Protein AF-A0A2M8EEY4-F1 (afdb_monomer_lite)

pLDDT: mean 78.45, std 16.38, range [33.94, 95.38]

Structure (mmCIF, N/CA/C/O backbone):
data_AF-A0A2M8EEY4-F1
#
_entry.id   AF-A0A2M8EEY4-F1
#
loop_
_atom_site.group_PDB
_atom_site.id
_atom_site.type_symbol
_atom_site.label_atom_id
_atom_site.label_alt_id
_atom_site.label_comp_id
_atom_site.label_asym_id
_atom_site.label_entity_id
_atom_site.label_seq_id
_atom_site.pdbx_PDB_ins_code
_atom_site.Cartn_x
_atom_site.Cartn_y
_atom_site.Cartn_z
_atom_site.occupancy
_atom_site.B_iso_or_equiv
_atom_site.auth_seq_id
_atom_site.auth_comp_id
_atom_site.auth_asym_id
_atom_site.auth_atom_id
_atom_site.pdbx_PDB_model_num
ATOM 1 N N . MET A 1 1 ? 9.745 10.817 40.638 1.00 39.22 1 MET A N 1
ATOM 2 C CA . MET A 1 1 ? 10.575 10.437 39.474 1.00 39.22 1 MET A CA 1
ATOM 3 C C . MET A 1 1 ? 9.643 10.148 38.304 1.00 39.22 1 MET A C 1
ATOM 5 O O . MET A 1 1 ? 9.141 9.040 38.192 1.00 39.22 1 MET A O 1
ATOM 9 N N . THR A 1 2 ? 9.323 11.154 37.495 1.00 41.78 2 THR A N 1
ATOM 10 C CA . THR A 1 2 ? 8.440 11.038 36.323 1.00 41.78 2 THR A CA 1
ATOM 11 C C . THR A 1 2 ? 9.305 10.993 35.066 1.00 41.78 2 THR A C 1
ATOM 13 O O . THR A 1 2 ? 10.013 11.951 34.770 1.00 41.78 2 THR A O 1
ATOM 16 N N . ARG A 1 3 ? 9.303 9.859 34.353 1.00 40.56 3 ARG A N 1
ATOM 17 C CA . ARG A 1 3 ? 9.902 9.759 33.013 1.00 40.56 3 ARG A CA 1
ATOM 18 C C . ARG A 1 3 ? 8.986 10.483 32.018 1.00 40.56 3 ARG A C 1
ATOM 20 O O . ARG A 1 3 ? 7.801 10.155 31.996 1.00 40.56 3 ARG A O 1
ATOM 27 N N . PRO A 1 4 ? 9.489 11.417 31.197 1.00 46.72 4 PRO A N 1
ATOM 28 C CA . PRO A 1 4 ? 8.750 11.881 30.037 1.00 46.72 4 PRO A CA 1
ATOM 29 C C . PRO A 1 4 ? 8.734 10.756 28.998 1.00 46.72 4 PRO A C 1
ATOM 31 O O . PRO A 1 4 ? 9.770 10.195 28.641 1.00 46.72 4 PRO A O 1
ATOM 34 N N . THR A 1 5 ? 7.537 10.380 28.565 1.00 45.31 5 THR A N 1
ATOM 35 C CA . THR A 1 5 ? 7.330 9.478 27.436 1.00 45.31 5 THR A CA 1
ATOM 36 C C . THR A 1 5 ? 7.673 10.255 26.171 1.00 45.31 5 THR A C 1
ATOM 38 O O . THR A 1 5 ? 6.847 11.018 25.669 1.00 45.31 5 THR A O 1
ATOM 41 N N . ASP A 1 6 ? 8.899 10.097 25.676 1.00 38.84 6 ASP A N 1
ATOM 42 C CA . ASP A 1 6 ? 9.262 10.526 24.328 1.00 38.84 6 ASP A CA 1
ATOM 43 C C . ASP A 1 6 ? 8.397 9.743 23.338 1.00 38.84 6 ASP A C 1
ATOM 45 O O . ASP A 1 6 ? 8.653 8.585 23.004 1.00 38.84 6 ASP A O 1
ATOM 49 N N . SER A 1 7 ? 7.311 10.381 22.904 1.00 39.94 7 SER A N 1
ATOM 50 C CA . SER A 1 7 ? 6.546 9.952 21.744 1.00 39.94 7 SER A CA 1
ATOM 51 C C . SER A 1 7 ? 7.481 10.039 20.546 1.00 39.94 7 SER A C 1
ATOM 53 O O . SER A 1 7 ? 7.694 11.122 19.998 1.00 39.94 7 SER A O 1
ATOM 55 N N . VAL A 1 8 ? 8.061 8.902 20.156 1.00 39.28 8 VAL A N 1
ATOM 56 C CA . VAL A 1 8 ? 8.790 8.754 18.896 1.00 39.28 8 VAL A CA 1
ATOM 57 C C . VAL A 1 8 ? 7.797 9.051 17.776 1.00 39.28 8 VAL A C 1
ATOM 59 O O . VAL A 1 8 ? 7.058 8.190 17.304 1.00 39.28 8 VAL A O 1
ATOM 62 N N . THR A 1 9 ? 7.735 10.321 17.392 1.00 41.62 9 THR A N 1
ATOM 63 C CA . THR A 1 9 ? 6.959 10.795 16.257 1.00 41.62 9 THR A CA 1
ATOM 64 C C . THR A 1 9 ? 7.730 10.366 15.024 1.00 41.62 9 THR A C 1
ATOM 66 O O . THR A 1 9 ? 8.620 11.072 14.557 1.00 41.62 9 THR A O 1
ATOM 69 N N . LEU A 1 10 ? 7.442 9.162 14.530 1.00 40.75 10 LEU A N 1
ATOM 70 C CA . LEU A 1 10 ? 7.899 8.768 13.207 1.00 40.75 10 LEU A CA 1
ATOM 71 C C . LEU A 1 10 ? 7.255 9.739 12.204 1.00 40.75 10 LEU A C 1
ATOM 73 O O . LEU A 1 10 ? 6.027 9.873 12.204 1.00 40.75 10 LEU A O 1
ATOM 77 N N . PRO A 1 11 ? 8.049 10.465 11.400 1.00 36.59 11 PRO A N 1
ATOM 78 C CA . PRO A 1 11 ? 7.505 11.385 10.417 1.00 36.59 11 PRO A CA 1
ATOM 79 C C . PRO A 1 11 ? 6.613 10.609 9.447 1.00 36.59 11 PRO A C 1
ATOM 81 O O . PRO A 1 11 ? 6.991 9.553 8.936 1.00 36.59 11 PRO A O 1
ATOM 84 N N . LEU A 1 12 ? 5.410 11.140 9.227 1.00 44.06 12 LEU A N 1
ATOM 85 C CA . LEU A 1 12 ? 4.476 10.643 8.222 1.00 44.06 12 LEU A CA 1
ATOM 86 C C . LEU A 1 12 ? 5.187 10.563 6.862 1.00 44.06 12 LEU A C 1
ATOM 88 O O . LEU A 1 12 ? 5.941 11.488 6.537 1.00 44.06 12 LEU A O 1
ATOM 92 N N . PRO A 1 13 ? 4.955 9.515 6.049 1.00 44.84 13 PRO A N 1
ATOM 93 C CA . PRO A 1 13 ? 5.395 9.536 4.667 1.00 44.84 13 PRO A CA 1
ATOM 94 C C . PRO A 1 13 ? 4.701 10.717 3.986 1.00 44.84 13 PRO A C 1
ATOM 96 O O . PRO A 1 13 ? 3.479 10.773 3.872 1.00 44.84 13 PRO A O 1
ATOM 99 N N . GLN A 1 14 ? 5.512 11.693 3.601 1.00 47.91 14 GLN A N 1
ATOM 100 C CA . GLN A 1 14 ? 5.115 12.845 2.809 1.00 47.91 14 GLN A CA 1
ATOM 101 C C . GLN A 1 14 ? 4.396 12.355 1.522 1.00 47.91 14 GLN A C 1
ATOM 103 O O . GLN A 1 14 ? 4.618 11.218 1.093 1.00 47.91 14 GLN A O 1
ATOM 108 N N . PRO A 1 15 ? 3.498 13.139 0.898 1.00 51.69 15 PRO A N 1
ATOM 109 C CA . PRO A 1 15 ? 2.724 12.705 -0.276 1.00 51.69 15 PRO A CA 1
ATOM 110 C C . PRO A 1 15 ? 3.587 12.209 -1.459 1.00 51.69 15 PRO A C 1
ATOM 112 O O . PRO A 1 15 ? 3.120 11.409 -2.268 1.00 51.69 15 PRO A O 1
ATOM 115 N N . ASP A 1 16 ? 4.867 12.591 -1.520 1.00 65.00 16 ASP A N 1
ATOM 116 C CA . ASP A 1 16 ? 5.889 12.074 -2.444 1.00 65.00 16 ASP A CA 1
ATOM 117 C C . ASP A 1 16 ? 6.358 10.635 -2.138 1.00 65.00 16 ASP A C 1
ATOM 119 O O . ASP A 1 16 ? 7.091 10.057 -2.935 1.00 65.00 16 ASP A O 1
ATOM 123 N N . GLN A 1 17 ? 5.942 10.030 -1.020 1.00 76.44 17 GLN A N 1
ATOM 124 C CA . GLN A 1 17 ? 6.334 8.684 -0.574 1.00 76.44 17 GLN A CA 1
ATOM 125 C C . GLN A 1 17 ? 5.190 7.659 -0.618 1.00 76.44 17 GLN A C 1
ATOM 127 O O . GLN A 1 17 ? 5.433 6.462 -0.432 1.00 76.44 17 GLN A O 1
ATOM 132 N N . ARG A 1 18 ? 3.947 8.079 -0.906 1.00 83.06 18 ARG A N 1
ATOM 133 C CA . ARG A 1 18 ? 2.784 7.171 -0.978 1.00 83.06 18 ARG A CA 1
ATOM 134 C C . ARG A 1 18 ? 2.997 6.040 -1.988 1.00 83.06 18 ARG A C 1
ATOM 136 O O . ARG A 1 18 ? 2.770 4.872 -1.674 1.00 83.06 18 ARG A O 1
ATOM 143 N N . TRP A 1 19 ? 3.513 6.365 -3.174 1.00 87.81 19 TRP A N 1
ATOM 144 C CA . TRP A 1 19 ? 3.835 5.368 -4.201 1.00 87.81 19 TRP A CA 1
ATOM 145 C C . TRP A 1 19 ? 4.850 4.329 -3.693 1.00 87.81 19 TRP A C 1
ATOM 147 O O . TRP A 1 19 ? 4.732 3.148 -4.006 1.00 87.81 19 TRP A O 1
ATOM 157 N N . LEU A 1 20 ? 5.829 4.728 -2.874 1.00 91.00 20 LEU A N 1
ATOM 158 C CA . LEU A 1 20 ? 6.855 3.814 -2.374 1.00 91.00 20 LEU A CA 1
ATOM 159 C C . LEU A 1 20 ? 6.270 2.818 -1.369 1.00 91.00 20 LEU A C 1
ATOM 161 O O . LEU A 1 20 ? 6.643 1.644 -1.380 1.00 91.00 20 LEU A O 1
ATOM 165 N N . HIS A 1 21 ? 5.341 3.266 -0.522 1.00 86.88 21 HIS A N 1
ATOM 166 C CA . HIS A 1 21 ? 4.625 2.381 0.393 1.00 86.88 21 HIS A CA 1
ATOM 167 C C . HIS A 1 21 ? 3.802 1.338 -0.375 1.00 86.88 21 HIS A C 1
ATOM 169 O O . HIS A 1 21 ? 3.935 0.140 -0.121 1.00 86.88 21 HIS A O 1
ATOM 175 N N . LEU A 1 22 ? 3.040 1.781 -1.380 1.00 89.19 22 LEU A N 1
ATOM 176 C CA . LEU A 1 22 ? 2.272 0.898 -2.262 1.00 89.19 22 LEU A CA 1
ATOM 177 C C . LEU A 1 22 ? 3.167 -0.114 -2.979 1.00 89.19 22 LEU A C 1
ATOM 179 O O . LEU A 1 22 ? 2.845 -1.298 -3.020 1.00 89.19 22 LEU A O 1
ATOM 183 N N . LEU A 1 23 ? 4.323 0.327 -3.478 1.00 92.94 23 LEU A N 1
ATOM 184 C CA . LEU A 1 23 ? 5.280 -0.552 -4.143 1.00 92.94 23 LEU A CA 1
ATOM 185 C C . LEU A 1 23 ? 5.828 -1.625 -3.193 1.00 92.94 23 LEU A C 1
ATOM 187 O O . LEU A 1 23 ? 5.895 -2.798 -3.557 1.00 92.94 23 LEU A O 1
ATOM 191 N N . LYS A 1 24 ? 6.205 -1.238 -1.969 1.00 92.81 24 LYS A N 1
ATOM 192 C CA . LYS A 1 24 ? 6.702 -2.165 -0.939 1.00 92.81 24 LYS A CA 1
ATOM 193 C C . LYS A 1 24 ? 5.644 -3.193 -0.548 1.00 92.81 24 LYS A C 1
ATOM 195 O O . LYS A 1 24 ? 5.966 -4.374 -0.427 1.00 92.81 24 LYS A O 1
ATOM 200 N N . GLN A 1 25 ? 4.400 -2.751 -0.381 1.00 88.56 25 GLN A N 1
ATOM 201 C CA . GLN A 1 25 ? 3.278 -3.627 -0.066 1.00 88.56 25 GLN A CA 1
ATOM 202 C C . GLN A 1 25 ? 2.991 -4.594 -1.224 1.00 88.56 25 GLN A C 1
ATOM 204 O O . GLN A 1 25 ? 2.952 -5.801 -1.012 1.00 88.56 25 GLN A O 1
ATOM 209 N N . ALA A 1 26 ? 2.914 -4.097 -2.462 1.00 91.12 26 ALA A N 1
ATOM 210 C CA . ALA A 1 26 ? 2.691 -4.926 -3.644 1.00 91.12 26 ALA A CA 1
ATOM 211 C C . ALA A 1 26 ? 3.778 -5.999 -3.825 1.00 91.12 26 ALA A C 1
ATOM 213 O O . ALA A 1 26 ? 3.475 -7.126 -4.206 1.00 91.12 26 ALA A O 1
ATOM 214 N N . VAL A 1 27 ? 5.044 -5.682 -3.522 1.00 94.25 27 VAL A N 1
ATOM 215 C CA . VAL A 1 27 ? 6.145 -6.661 -3.568 1.00 94.25 27 VAL A CA 1
ATOM 216 C C . VAL A 1 27 ? 6.021 -7.722 -2.477 1.00 94.25 27 VAL A C 1
ATOM 218 O O . VAL A 1 27 ? 6.411 -8.862 -2.710 1.00 94.25 27 VAL A O 1
ATOM 221 N N . ARG A 1 28 ? 5.494 -7.371 -1.301 1.00 92.69 28 ARG A N 1
ATOM 222 C CA . ARG A 1 28 ? 5.250 -8.326 -0.212 1.00 92.69 28 ARG A CA 1
ATOM 223 C C . ARG A 1 28 ? 4.095 -9.275 -0.535 1.00 92.69 28 ARG A C 1
ATOM 225 O O . ARG A 1 28 ? 4.190 -10.456 -0.223 1.00 92.69 28 ARG A O 1
ATOM 232 N N . ASP A 1 29 ? 3.039 -8.750 -1.148 1.00 87.88 29 ASP A N 1
ATOM 233 C CA . ASP A 1 29 ? 1.800 -9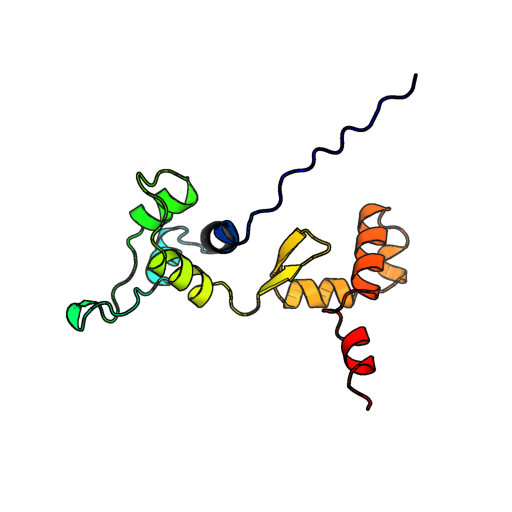.489 -1.408 1.00 87.88 29 ASP A CA 1
ATOM 234 C C . ASP A 1 29 ? 1.874 -10.345 -2.687 1.00 87.88 29 ASP A C 1
ATOM 236 O O . ASP A 1 29 ? 1.115 -11.302 -2.847 1.00 87.88 29 ASP A O 1
ATOM 240 N N . ASP A 1 30 ? 2.781 -10.027 -3.617 1.00 92.56 30 ASP A N 1
ATOM 241 C CA . ASP A 1 30 ? 2.960 -10.798 -4.846 1.00 92.56 30 ASP A CA 1
ATOM 242 C C . ASP A 1 30 ? 3.842 -12.044 -4.609 1.00 92.56 30 ASP A C 1
ATOM 244 O O . ASP A 1 30 ? 4.995 -11.907 -4.190 1.00 92.56 30 ASP A O 1
ATOM 248 N N . PRO A 1 31 ? 3.387 -13.267 -4.953 1.00 92.00 31 PRO A N 1
ATOM 249 C CA . PRO A 1 31 ? 4.166 -14.493 -4.742 1.00 92.00 31 PRO A CA 1
ATOM 250 C C . PRO A 1 31 ? 5.471 -14.535 -5.553 1.00 92.00 31 PRO A C 1
ATOM 252 O O . PRO A 1 31 ? 6.378 -15.302 -5.238 1.00 92.00 31 PRO A O 1
ATOM 255 N N . ARG A 1 32 ? 5.588 -13.722 -6.611 1.00 91.94 32 ARG A N 1
ATOM 256 C CA . ARG A 1 32 ? 6.806 -13.566 -7.421 1.00 91.94 32 ARG A CA 1
ATOM 257 C C . ARG A 1 32 ? 7.620 -12.330 -7.014 1.00 91.94 32 ARG A C 1
ATOM 259 O O . ARG A 1 32 ? 8.603 -11.997 -7.686 1.00 91.94 32 ARG A O 1
ATOM 266 N N . GLY A 1 33 ? 7.214 -11.628 -5.956 1.00 94.38 33 GLY A N 1
ATOM 267 C CA . GLY A 1 33 ? 7.850 -10.425 -5.429 1.00 94.38 33 GLY A CA 1
ATOM 268 C C . GLY A 1 33 ? 8.029 -9.332 -6.484 1.00 94.38 33 GLY A C 1
ATOM 269 O O . GLY A 1 33 ? 7.140 -9.058 -7.293 1.00 94.38 33 GLY A O 1
ATOM 270 N N . CYS A 1 34 ? 9.229 -8.740 -6.539 1.00 93.56 34 CYS A N 1
ATOM 271 C CA . CYS A 1 34 ? 9.574 -7.697 -7.515 1.00 93.56 34 CYS A CA 1
ATOM 272 C C . CYS A 1 34 ? 9.325 -8.115 -8.973 1.00 93.56 34 CYS A C 1
ATOM 274 O O . CYS A 1 34 ? 9.070 -7.254 -9.810 1.00 93.56 34 CYS A O 1
ATOM 276 N N . THR A 1 35 ? 9.418 -9.409 -9.300 1.00 93.06 35 THR A N 1
ATOM 277 C CA . THR A 1 35 ? 9.193 -9.898 -10.668 1.00 93.06 35 THR A CA 1
ATOM 278 C C . THR A 1 35 ? 7.723 -9.789 -11.058 1.00 93.06 35 THR A C 1
ATOM 280 O O . THR A 1 35 ? 7.422 -9.322 -12.152 1.00 93.06 35 THR A O 1
ATOM 283 N N . GLY A 1 36 ? 6.806 -10.188 -10.172 1.00 91.81 36 GLY A N 1
ATOM 284 C CA . GLY A 1 36 ? 5.369 -10.093 -10.436 1.00 91.81 36 GLY A CA 1
ATOM 285 C C . GLY A 1 36 ? 4.903 -8.643 -10.512 1.00 91.81 36 GLY A C 1
ATOM 286 O O . GLY A 1 36 ? 4.202 -8.264 -11.449 1.00 91.81 36 GLY A O 1
ATOM 287 N N . VAL A 1 37 ? 5.401 -7.803 -9.604 1.00 93.56 37 VAL A N 1
ATOM 288 C CA . VAL A 1 37 ? 5.118 -6.362 -9.601 1.00 93.56 37 VAL A CA 1
ATOM 289 C C . VAL A 1 37 ? 5.619 -5.679 -10.872 1.00 93.56 37 VAL A C 1
ATOM 291 O O . VAL A 1 37 ? 4.886 -4.904 -11.478 1.00 93.56 37 VAL A O 1
ATOM 294 N N . ALA A 1 38 ? 6.833 -5.995 -11.328 1.00 92.75 38 ALA A N 1
ATOM 295 C CA . ALA A 1 38 ? 7.392 -5.420 -12.550 1.00 92.75 38 ALA A CA 1
ATOM 296 C C . ALA A 1 38 ? 6.513 -5.680 -13.784 1.00 92.75 38 ALA A C 1
ATOM 298 O O . ALA A 1 38 ? 6.308 -4.775 -14.584 1.00 92.75 38 ALA A O 1
ATOM 299 N N . LEU A 1 39 ? 5.937 -6.882 -13.899 1.00 89.88 39 LEU A N 1
ATOM 300 C CA . LEU A 1 39 ? 5.036 -7.250 -14.997 1.00 89.88 39 LEU A CA 1
ATOM 301 C C . LEU A 1 39 ? 3.690 -6.513 -14.958 1.00 89.88 39 LEU A C 1
ATOM 303 O O . LEU A 1 39 ? 3.065 -6.342 -15.999 1.00 89.88 39 LEU A O 1
ATOM 307 N N . LYS A 1 40 ? 3.248 -6.078 -13.774 1.00 88.62 40 LYS A N 1
ATOM 308 C CA . LYS A 1 40 ? 2.001 -5.323 -13.579 1.00 88.62 40 LYS A CA 1
ATOM 309 C C . LYS A 1 40 ? 2.180 -3.820 -13.812 1.00 88.62 40 LYS A C 1
ATOM 311 O O . LYS A 1 40 ? 1.210 -3.123 -14.089 1.00 88.62 40 LYS A O 1
ATOM 316 N N . LEU A 1 41 ? 3.411 -3.316 -13.720 1.00 89.75 41 LEU A N 1
ATOM 317 C CA . LEU A 1 41 ? 3.733 -1.911 -13.955 1.00 89.75 41 LEU A CA 1
ATOM 318 C C . LEU A 1 41 ? 3.939 -1.652 -15.450 1.00 89.75 41 LEU A C 1
ATOM 320 O O . LEU A 1 41 ? 5.043 -1.805 -15.981 1.00 89.75 41 LEU A O 1
ATOM 324 N N . ILE A 1 42 ? 2.863 -1.246 -16.119 1.00 81.31 42 ILE A N 1
ATOM 325 C CA . ILE A 1 42 ? 2.875 -0.852 -17.530 1.00 81.31 42 ILE A CA 1
ATOM 326 C C . ILE A 1 42 ? 3.429 0.572 -17.640 1.00 81.31 42 ILE A C 1
ATOM 328 O O . ILE A 1 42 ? 3.018 1.476 -16.914 1.00 81.31 42 ILE A O 1
ATOM 332 N N . LYS A 1 43 ? 4.381 0.776 -18.550 1.00 75.75 43 LYS A N 1
ATOM 333 C CA . LYS A 1 43 ? 4.914 2.099 -18.860 1.00 75.75 43 LYS A CA 1
ATOM 334 C C . LYS A 1 43 ? 3.862 2.904 -19.621 1.00 75.75 43 LYS A C 1
ATOM 336 O O . LYS A 1 43 ? 3.289 2.381 -20.581 1.00 75.75 43 LYS A O 1
ATOM 341 N N . PRO A 1 44 ? 3.642 4.176 -19.257 1.00 66.25 44 PRO A N 1
ATOM 342 C CA . PRO A 1 44 ? 2.852 5.061 -20.091 1.00 66.25 44 PRO A CA 1
ATOM 343 C C . PRO A 1 44 ? 3.514 5.189 -21.476 1.00 66.25 44 PRO A C 1
ATOM 345 O O . PRO A 1 44 ? 4.746 5.132 -21.588 1.00 66.25 44 PRO A O 1
ATOM 348 N N . PRO A 1 45 ? 2.724 5.317 -22.552 1.00 63.41 45 PRO A N 1
ATOM 349 C CA . PRO A 1 45 ? 3.265 5.410 -23.898 1.00 63.41 45 PRO A CA 1
ATOM 350 C C . PRO A 1 45 ? 3.970 6.759 -24.087 1.00 63.41 45 PRO A C 1
ATOM 352 O O . PRO A 1 45 ? 3.344 7.768 -24.381 1.00 63.41 45 PRO A O 1
ATOM 355 N N . GLU A 1 46 ? 5.293 6.774 -23.935 1.00 62.72 46 GLU A N 1
ATOM 356 C CA . GLU A 1 46 ? 6.144 7.920 -24.310 1.00 62.72 46 GLU A CA 1
ATOM 357 C C . GLU A 1 46 ? 6.335 8.021 -25.838 1.00 62.72 46 GLU A C 1
ATOM 359 O O . GLU A 1 46 ? 6.723 9.056 -26.368 1.00 62.72 46 GLU A O 1
ATOM 364 N N . SER A 1 47 ? 6.075 6.924 -26.554 1.00 56.69 47 SER A N 1
ATOM 365 C CA . SER A 1 47 ? 6.107 6.810 -28.014 1.00 56.69 47 SER A CA 1
ATOM 366 C C . SER A 1 47 ? 5.286 5.589 -28.453 1.00 56.69 47 SER A C 1
ATOM 368 O O . SER A 1 47 ? 4.994 4.716 -27.629 1.00 56.69 47 SER A O 1
ATOM 370 N N . ILE A 1 48 ? 4.972 5.471 -29.750 1.00 61.88 48 ILE A N 1
ATOM 371 C CA . ILE A 1 48 ? 4.339 4.265 -30.332 1.00 61.88 48 ILE A CA 1
ATOM 372 C C . ILE A 1 48 ? 5.148 3.004 -29.976 1.00 61.88 48 ILE A C 1
ATOM 374 O O . ILE A 1 48 ? 4.592 1.964 -29.635 1.00 61.88 48 ILE A O 1
ATOM 378 N N . SER A 1 49 ? 6.474 3.126 -29.943 1.00 63.00 49 SER A N 1
ATOM 379 C CA . SER A 1 49 ? 7.421 2.062 -29.601 1.00 63.00 49 SER A CA 1
ATOM 380 C C . SER A 1 49 ? 7.430 1.681 -28.112 1.00 63.00 49 SER A C 1
ATOM 382 O O . SER A 1 49 ? 8.141 0.747 -27.728 1.00 63.00 49 SER A O 1
ATOM 384 N N . SER A 1 50 ? 6.717 2.415 -27.254 1.00 60.47 50 SER A N 1
ATOM 385 C CA . SER A 1 50 ? 6.662 2.212 -25.798 1.00 60.47 50 SER A CA 1
ATOM 386 C C . SER A 1 50 ? 5.354 1.573 -25.320 1.00 60.47 50 SER A C 1
ATOM 388 O O . SER A 1 50 ? 5.263 1.199 -24.150 1.00 60.47 50 SER A O 1
ATOM 390 N N . VAL A 1 51 ? 4.365 1.412 -26.205 1.00 63.25 51 VAL A N 1
ATOM 391 C CA . VAL A 1 51 ? 3.063 0.812 -25.880 1.00 63.25 51 VAL A CA 1
ATOM 392 C C . VAL A 1 51 ? 3.255 -0.626 -25.384 1.00 63.25 51 VAL A C 1
ATOM 394 O O . VAL A 1 51 ? 3.912 -1.438 -26.032 1.00 63.25 51 VAL A O 1
ATOM 397 N N . GLY A 1 52 ? 2.701 -0.937 -24.210 1.00 64.44 52 GLY A N 1
ATOM 398 C CA . GLY A 1 52 ? 2.735 -2.282 -23.623 1.00 64.44 52 GLY A CA 1
ATOM 399 C C . GLY A 1 52 ? 4.071 -2.698 -22.997 1.00 64.44 52 GLY A C 1
ATOM 400 O O . GLY A 1 52 ? 4.198 -3.834 -22.544 1.00 64.44 52 GLY A O 1
ATOM 401 N N . LYS A 1 53 ? 5.076 -1.812 -22.932 1.00 78.25 53 LYS A N 1
ATOM 402 C CA . LYS A 1 53 ? 6.329 -2.113 -22.223 1.00 78.25 53 LYS A CA 1
ATOM 403 C C . LYS A 1 53 ? 6.124 -2.036 -20.716 1.00 78.25 53 LYS A C 1
ATOM 405 O O . LYS A 1 53 ? 5.457 -1.136 -20.225 1.00 78.25 53 LYS A O 1
ATOM 410 N N . THR A 1 54 ? 6.765 -2.928 -19.974 1.00 85.00 54 THR A N 1
ATOM 411 C CA . THR A 1 54 ? 6.744 -2.935 -18.508 1.00 85.00 54 THR A CA 1
ATOM 412 C C . THR A 1 54 ? 8.047 -2.396 -17.921 1.00 85.00 54 THR A C 1
ATOM 414 O O . THR A 1 54 ? 9.059 -2.231 -18.618 1.00 85.00 54 THR A O 1
ATOM 417 N N . TYR A 1 55 ? 8.036 -2.063 -16.632 1.00 88.50 55 TYR A N 1
ATOM 418 C CA . TYR A 1 55 ? 9.269 -1.746 -15.911 1.00 88.50 55 TYR A CA 1
ATOM 419 C C . TYR A 1 55 ? 10.088 -3.011 -15.648 1.00 88.50 55 TYR A C 1
ATOM 421 O O . TYR A 1 55 ? 9.559 -4.108 -15.505 1.00 88.50 55 TYR A O 1
ATOM 429 N N . HIS A 1 56 ? 11.412 -2.867 -15.584 1.00 91.19 56 HIS A N 1
ATOM 430 C CA . HIS A 1 56 ? 12.291 -4.006 -15.345 1.00 91.19 56 HIS A CA 1
ATOM 431 C C . HIS A 1 56 ? 12.310 -4.381 -13.855 1.00 91.19 56 HIS A C 1
ATOM 433 O O . HIS A 1 56 ? 12.352 -3.501 -12.992 1.00 91.19 56 HIS A O 1
ATOM 439 N N . ARG A 1 57 ? 12.378 -5.684 -13.543 1.00 93.81 57 ARG A N 1
ATOM 440 C CA . ARG A 1 57 ? 12.468 -6.206 -12.162 1.00 93.81 57 ARG A CA 1
ATOM 441 C C . ARG A 1 57 ? 13.562 -5.514 -11.348 1.00 93.81 57 ARG A C 1
ATOM 443 O O . ARG A 1 57 ? 13.346 -5.171 -10.188 1.00 93.81 57 ARG A O 1
ATOM 450 N N . SER A 1 58 ? 14.741 -5.324 -11.944 1.00 93.25 58 SER A N 1
ATOM 451 C CA . SER A 1 58 ? 15.874 -4.693 -11.256 1.00 93.25 58 SER A CA 1
ATOM 452 C C . SER A 1 58 ? 15.576 -3.249 -10.852 1.00 93.25 58 SER A C 1
ATOM 454 O O . SER A 1 58 ? 15.983 -2.840 -9.771 1.00 93.25 58 SER A O 1
ATOM 456 N N . TYR A 1 59 ? 14.823 -2.506 -11.667 1.00 93.25 59 TYR A N 1
ATOM 457 C CA . TYR A 1 59 ? 14.425 -1.134 -11.359 1.00 93.25 59 TYR A CA 1
ATOM 458 C C . TYR A 1 59 ? 13.464 -1.090 -10.164 1.00 93.25 59 TYR A C 1
ATOM 460 O O . TYR A 1 59 ? 13.679 -0.326 -9.228 1.00 93.25 59 TYR A O 1
ATOM 468 N N . VAL A 1 60 ? 12.468 -1.984 -10.141 1.00 93.69 60 VAL A N 1
ATOM 469 C CA . VAL A 1 60 ? 11.550 -2.147 -8.998 1.00 93.69 60 VAL A CA 1
ATOM 470 C C . VAL A 1 60 ? 12.313 -2.507 -7.723 1.00 93.69 60 VAL A C 1
ATOM 472 O O . VAL A 1 60 ? 12.108 -1.891 -6.682 1.00 93.69 60 VAL A O 1
ATOM 475 N N . SER A 1 61 ? 13.241 -3.463 -7.811 1.00 95.38 61 SER A N 1
ATOM 476 C CA . SER A 1 61 ? 14.074 -3.871 -6.677 1.00 95.38 61 SER A CA 1
ATOM 477 C C . SER A 1 61 ? 14.908 -2.707 -6.139 1.00 95.38 61 SER A C 1
ATOM 479 O O . SER A 1 61 ? 14.958 -2.492 -4.931 1.00 95.38 61 SER A O 1
ATOM 481 N N . GLN A 1 62 ? 15.546 -1.934 -7.020 1.00 94.81 62 GLN A N 1
ATOM 482 C CA . GLN A 1 62 ? 16.329 -0.769 -6.612 1.00 94.81 62 GLN A CA 1
ATOM 483 C C . GLN A 1 62 ? 15.450 0.297 -5.954 1.00 94.81 62 GLN A C 1
ATOM 485 O O . GLN A 1 62 ? 15.843 0.841 -4.927 1.00 94.81 62 GLN A O 1
ATOM 490 N N . ALA A 1 63 ? 14.255 0.559 -6.492 1.00 93.06 63 ALA A N 1
ATOM 491 C CA . ALA A 1 63 ? 13.310 1.510 -5.911 1.00 93.06 63 ALA A CA 1
ATOM 492 C C . ALA A 1 63 ? 12.891 1.105 -4.487 1.00 93.06 63 ALA A C 1
ATOM 494 O O . ALA A 1 63 ? 12.966 1.914 -3.566 1.00 93.06 63 ALA A O 1
ATOM 495 N N . VAL A 1 64 ? 12.521 -0.164 -4.286 1.00 94.25 64 VAL A N 1
ATOM 496 C CA . VAL A 1 64 ? 12.082 -0.699 -2.984 1.00 94.25 64 VAL A CA 1
ATOM 497 C C . VAL A 1 64 ? 13.168 -0.598 -1.911 1.00 94.25 64 VAL A C 1
ATOM 499 O O . VAL A 1 64 ? 12.864 -0.269 -0.762 1.00 94.25 64 VAL A O 1
ATOM 502 N N . HIS A 1 65 ? 14.422 -0.859 -2.283 1.00 92.62 65 HIS A N 1
ATOM 503 C CA . HIS A 1 65 ? 15.566 -0.834 -1.368 1.00 92.62 65 HIS A CA 1
ATOM 504 C C . HIS A 1 65 ? 16.266 0.531 -1.279 1.00 92.62 65 HIS A C 1
ATOM 506 O O . HIS A 1 65 ? 17.272 0.639 -0.584 1.00 92.62 65 HIS A O 1
ATOM 512 N N . GLY A 1 66 ? 15.769 1.566 -1.966 1.00 91.38 66 GLY A N 1
ATOM 513 C CA . GLY A 1 66 ? 16.396 2.893 -1.965 1.00 91.38 66 GLY A CA 1
ATOM 514 C C . GLY A 1 66 ? 17.772 2.931 -2.644 1.00 91.38 66 GLY A C 1
ATOM 515 O O . GLY A 1 66 ? 18.606 3.755 -2.296 1.00 91.38 66 GLY A O 1
ATOM 516 N N . LEU A 1 67 ? 18.021 2.032 -3.602 1.00 92.44 67 LEU A N 1
ATOM 517 C CA . LEU A 1 67 ? 19.299 1.883 -4.315 1.00 92.44 67 LEU A CA 1
ATOM 518 C C . LEU A 1 67 ? 19.328 2.604 -5.672 1.00 92.44 67 LEU A C 1
ATOM 520 O O . LEU A 1 67 ? 20.274 2.439 -6.445 1.00 92.44 67 LEU A O 1
ATOM 524 N N . LEU A 1 68 ? 18.282 3.361 -6.010 1.00 88.56 68 LEU A N 1
ATOM 525 C CA . LEU A 1 68 ? 18.275 4.151 -7.236 1.00 88.56 68 LEU A CA 1
ATOM 526 C C . LEU A 1 68 ? 19.295 5.292 -7.119 1.00 88.56 68 LEU A C 1
ATOM 528 O O . LEU A 1 68 ? 19.278 6.058 -6.161 1.00 88.56 68 LEU A O 1
ATOM 532 N N . LYS A 1 69 ? 20.155 5.439 -8.134 1.00 85.94 69 LYS A N 1
ATOM 533 C CA . LYS A 1 69 ? 21.140 6.538 -8.211 1.00 85.94 69 LYS A CA 1
ATOM 534 C C . LYS A 1 69 ? 20.497 7.923 -8.346 1.00 85.94 69 LYS A C 1
ATOM 536 O O . LYS A 1 69 ? 21.163 8.929 -8.144 1.00 85.94 69 LYS A O 1
ATOM 541 N N . GLN A 1 70 ? 19.243 7.959 -8.776 1.00 86.50 70 GLN A N 1
ATOM 542 C CA . GLN A 1 70 ? 18.431 9.149 -8.996 1.00 86.50 70 GLN A CA 1
ATOM 543 C C . GLN A 1 70 ? 17.053 8.900 -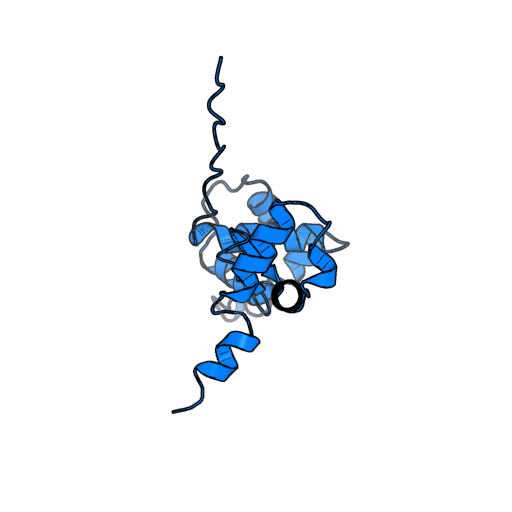8.377 1.00 86.50 70 GLN A C 1
ATOM 545 O O . GLN A 1 70 ? 16.647 7.736 -8.288 1.00 86.50 70 GLN A O 1
ATOM 550 N N . PRO A 1 71 ? 16.314 9.945 -7.972 1.00 82.62 71 PRO A N 1
ATOM 551 C CA . PRO A 1 71 ? 14.941 9.773 -7.520 1.00 82.62 71 PRO A CA 1
ATOM 552 C C . PRO A 1 71 ? 14.108 9.055 -8.589 1.00 82.62 71 PRO A C 1
ATOM 554 O O . PRO A 1 71 ? 14.339 9.199 -9.793 1.00 82.62 71 PRO A O 1
ATOM 557 N N . ALA A 1 72 ? 13.147 8.246 -8.143 1.00 87.12 72 ALA A N 1
ATOM 558 C CA . ALA A 1 72 ? 12.276 7.517 -9.051 1.00 87.12 72 ALA A CA 1
ATOM 559 C C . ALA A 1 72 ? 11.526 8.497 -9.965 1.00 87.12 72 ALA A C 1
ATOM 561 O O . ALA A 1 72 ? 10.956 9.477 -9.485 1.00 87.12 72 ALA A O 1
ATOM 562 N N . GLY A 1 73 ? 11.522 8.237 -11.274 1.00 86.19 73 GLY A N 1
ATOM 563 C CA . GLY A 1 73 ? 10.893 9.138 -12.242 1.00 86.19 73 GLY A CA 1
ATOM 564 C C . GLY A 1 73 ? 9.385 9.272 -12.013 1.00 86.19 73 GLY A C 1
ATOM 565 O O . GLY A 1 73 ? 8.728 8.301 -11.641 1.00 86.19 73 GLY A O 1
ATOM 566 N N . VAL A 1 74 ? 8.823 10.452 -12.285 1.00 85.12 74 VAL A N 1
ATOM 567 C CA . VAL A 1 74 ? 7.396 10.764 -12.060 1.00 85.12 74 VAL A CA 1
ATOM 568 C C . VAL A 1 74 ? 6.468 9.740 -12.724 1.00 85.12 74 VAL A C 1
ATOM 570 O O . VAL A 1 74 ? 5.525 9.269 -12.097 1.00 85.12 74 VAL A O 1
ATOM 573 N N . LEU A 1 75 ? 6.781 9.313 -13.951 1.00 85.38 75 LEU A N 1
ATOM 574 C CA . LEU A 1 75 ? 5.990 8.314 -14.681 1.00 85.38 75 LEU A CA 1
ATOM 575 C C . LEU A 1 75 ? 5.975 6.943 -13.993 1.00 85.38 75 LEU A C 1
ATOM 577 O O . LEU A 1 75 ? 4.965 6.249 -14.025 1.00 85.38 75 LEU A O 1
ATOM 581 N N . PHE A 1 76 ? 7.071 6.562 -13.331 1.00 89.00 76 PHE A N 1
ATOM 582 C CA . PHE A 1 76 ? 7.108 5.329 -12.547 1.00 89.00 76 PHE A CA 1
ATOM 583 C C . PHE A 1 76 ? 6.238 5.447 -11.297 1.00 89.00 76 PHE A C 1
ATOM 585 O O . PHE A 1 76 ? 5.459 4.544 -11.012 1.00 89.00 76 PHE A O 1
ATOM 592 N N . GLN A 1 77 ? 6.321 6.574 -10.584 1.00 89.25 77 GLN A N 1
ATOM 593 C CA . GLN A 1 77 ? 5.479 6.824 -9.411 1.00 89.25 77 GLN A CA 1
ATOM 594 C C . GLN A 1 77 ? 3.989 6.800 -9.787 1.00 89.25 77 GLN A C 1
ATOM 596 O O . GLN A 1 77 ? 3.193 6.143 -9.120 1.00 89.25 77 GLN A O 1
ATOM 601 N N . GLN A 1 78 ? 3.622 7.441 -10.900 1.00 84.56 78 GLN A N 1
ATOM 602 C CA . GLN A 1 78 ? 2.262 7.425 -11.442 1.00 84.56 78 GLN A CA 1
ATOM 603 C C . GLN A 1 78 ? 1.815 6.021 -11.857 1.00 84.56 78 GLN A C 1
ATOM 605 O O . GLN A 1 78 ? 0.697 5.634 -11.537 1.00 84.56 78 GLN A O 1
ATOM 610 N N . ALA A 1 79 ? 2.678 5.231 -12.506 1.00 87.00 79 ALA A N 1
ATOM 611 C CA . ALA A 1 79 ? 2.360 3.848 -12.865 1.00 87.00 79 ALA A CA 1
ATOM 612 C C . ALA A 1 79 ? 2.094 2.978 -11.625 1.00 87.00 79 ALA A C 1
ATOM 614 O O . ALA A 1 79 ? 1.195 2.142 -11.641 1.00 87.00 79 ALA A O 1
ATOM 615 N N . VAL A 1 80 ? 2.833 3.196 -10.533 1.00 90.25 80 VAL A N 1
ATOM 616 C CA . VAL A 1 80 ? 2.601 2.512 -9.252 1.00 90.25 80 VAL A CA 1
ATOM 617 C C . VAL A 1 80 ? 1.265 2.920 -8.638 1.00 90.25 80 VAL A C 1
ATOM 619 O O . VAL A 1 80 ? 0.506 2.052 -8.212 1.00 90.25 80 VAL A O 1
ATOM 622 N N . LEU A 1 81 ? 0.958 4.219 -8.618 1.00 86.81 81 LEU A N 1
ATOM 623 C CA . LEU A 1 81 ? -0.323 4.721 -8.118 1.00 86.81 81 LEU A CA 1
ATOM 624 C C . LEU A 1 81 ? -1.499 4.192 -8.947 1.00 86.81 81 LEU A C 1
ATOM 626 O O . LEU A 1 81 ? -2.487 3.757 -8.372 1.00 86.81 81 LEU A O 1
ATOM 630 N N . ALA A 1 82 ? -1.378 4.160 -10.272 1.00 84.00 82 ALA A N 1
ATOM 631 C CA . ALA A 1 82 ? -2.417 3.632 -11.151 1.00 84.00 82 ALA A CA 1
ATOM 632 C C . ALA A 1 82 ? -2.605 2.113 -10.994 1.00 84.00 82 ALA A C 1
ATOM 634 O O . ALA A 1 82 ? -3.728 1.627 -11.013 1.00 84.00 82 ALA A O 1
ATOM 635 N N . ALA A 1 83 ? -1.519 1.352 -10.826 1.00 87.44 83 ALA A N 1
ATOM 636 C CA . ALA A 1 83 ? -1.597 -0.105 -10.726 1.00 87.44 83 ALA A CA 1
ATOM 637 C C . ALA A 1 83 ? -2.042 -0.606 -9.342 1.00 87.44 83 ALA A C 1
ATOM 639 O O . ALA A 1 83 ? -2.616 -1.691 -9.243 1.00 87.44 83 ALA A O 1
ATOM 640 N N . PHE A 1 84 ? -1.736 0.137 -8.273 1.00 87.75 84 PHE A N 1
ATOM 641 C CA . PHE A 1 84 ? -1.886 -0.349 -6.894 1.00 87.75 84 PHE A CA 1
ATOM 642 C C . PHE A 1 84 ? -2.599 0.619 -5.943 1.00 87.75 84 PHE A C 1
ATOM 644 O O . PHE A 1 84 ? -2.834 0.260 -4.791 1.00 87.75 84 PHE A O 1
ATOM 651 N N . GLY A 1 85 ? -2.912 1.839 -6.381 1.00 82.56 85 GLY A N 1
ATOM 652 C CA . GLY A 1 85 ? -3.588 2.850 -5.565 1.00 82.56 85 GLY A CA 1
ATOM 653 C C . GLY A 1 85 ? -5.112 2.726 -5.553 1.00 82.56 85 GLY A C 1
ATOM 654 O O . GLY A 1 85 ? -5.748 3.238 -4.630 1.00 82.56 85 GLY A O 1
ATOM 655 N N . ASP A 1 86 ? -5.699 2.035 -6.533 1.00 78.56 86 ASP A N 1
ATOM 656 C CA . ASP A 1 86 ? -7.147 1.839 -6.608 1.00 78.56 86 ASP A CA 1
ATOM 657 C C . ASP A 1 86 ? -7.673 1.044 -5.409 1.00 78.56 86 ASP A C 1
ATOM 659 O O . ASP A 1 86 ? -7.110 0.032 -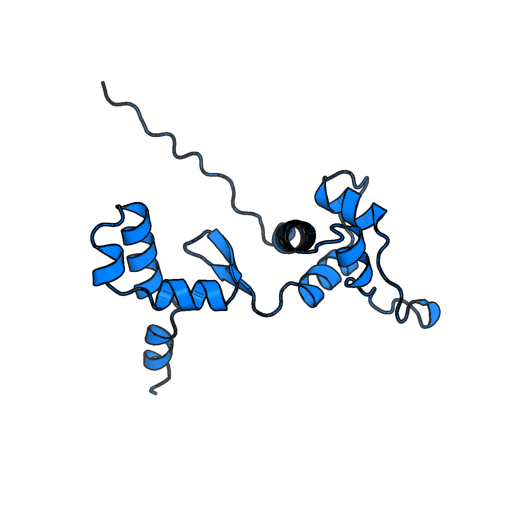4.986 1.00 78.56 86 ASP A O 1
ATOM 663 N N . GLY A 1 87 ? -8.782 1.521 -4.840 1.00 72.75 87 GLY A N 1
ATOM 664 C CA . GLY A 1 87 ? -9.388 0.911 -3.660 1.00 72.75 87 GLY A CA 1
ATOM 665 C C . GLY A 1 87 ? -8.564 1.082 -2.383 1.00 72.75 87 GLY A C 1
ATOM 666 O O . GLY A 1 87 ? -8.792 0.338 -1.429 1.00 72.75 87 GLY A O 1
ATOM 667 N N . ARG A 1 88 ? -7.629 2.038 -2.335 1.00 79.19 88 ARG A N 1
ATOM 668 C CA . ARG A 1 88 ? -6.873 2.401 -1.130 1.00 79.19 88 ARG A CA 1
ATOM 669 C C . ARG A 1 88 ? -7.098 3.861 -0.757 1.00 79.19 88 ARG A C 1
ATOM 671 O O . ARG A 1 88 ? -7.354 4.705 -1.615 1.00 79.19 88 ARG A O 1
ATOM 678 N N . ILE A 1 89 ? -7.050 4.143 0.537 1.00 77.88 89 ILE A N 1
ATOM 679 C CA . ILE A 1 89 ? -7.339 5.452 1.112 1.00 77.88 89 ILE A CA 1
ATOM 680 C C . ILE A 1 89 ? -6.283 5.819 2.148 1.00 77.88 89 ILE A C 1
ATOM 682 O O . ILE A 1 89 ? -5.893 4.993 2.976 1.00 77.88 89 ILE A O 1
ATOM 686 N N . ASP A 1 90 ? -5.856 7.079 2.124 1.00 79.56 90 ASP A N 1
ATOM 687 C CA . ASP A 1 90 ? -5.014 7.644 3.170 1.00 79.56 90 ASP A CA 1
ATOM 688 C C . ASP A 1 90 ? -5.855 7.825 4.438 1.00 79.56 90 ASP A C 1
ATOM 690 O O . ASP A 1 90 ? -6.746 8.673 4.509 1.00 79.56 90 ASP A O 1
ATOM 694 N N . CYS A 1 91 ? -5.607 6.994 5.451 1.00 83.12 91 CYS A N 1
ATOM 695 C CA . CYS A 1 91 ? -6.337 7.074 6.706 1.00 83.12 91 CYS A CA 1
ATOM 696 C C . CYS A 1 91 ? -5.715 8.150 7.610 1.00 83.12 91 CYS A C 1
ATOM 698 O O . CYS A 1 91 ? -4.575 7.974 8.051 1.00 83.12 91 CYS A O 1
ATOM 700 N N . PRO A 1 92 ? -6.444 9.220 7.986 1.00 82.88 92 PRO A N 1
ATOM 701 C CA . PRO A 1 92 ? -5.899 10.269 8.852 1.00 82.88 92 PRO A CA 1
ATOM 702 C C . PRO A 1 92 ? -5.615 9.781 10.283 1.00 82.88 92 PRO A C 1
ATOM 704 O O . PRO A 1 92 ? -4.776 10.353 10.976 1.00 82.88 92 PRO A O 1
ATOM 707 N N . HIS A 1 93 ? -6.295 8.719 10.727 1.00 85.38 93 HIS A N 1
ATOM 708 C CA . HIS A 1 93 ? -6.193 8.200 12.094 1.00 85.38 93 HIS A CA 1
ATOM 709 C C . HIS A 1 93 ? -5.105 7.133 12.236 1.00 85.38 93 HIS A C 1
ATOM 711 O O . HIS A 1 93 ? -4.307 7.195 13.167 1.00 85.38 93 HIS A O 1
ATOM 717 N N . LEU A 1 94 ? -5.026 6.201 11.280 1.00 83.00 94 LEU A N 1
ATOM 718 C CA . LEU A 1 94 ? -3.939 5.218 11.207 1.00 83.00 94 LEU A CA 1
ATOM 719 C C . LEU A 1 94 ? -2.668 5.785 10.580 1.00 83.00 94 LEU A C 1
ATOM 721 O O . LEU A 1 94 ? -1.627 5.135 10.631 1.00 83.00 94 LEU A O 1
ATOM 725 N N . LYS A 1 95 ? -2.746 6.994 10.006 1.00 80.62 95 LYS A N 1
ATOM 726 C CA . LYS A 1 95 ? -1.601 7.716 9.448 1.00 80.62 95 LYS A CA 1
ATOM 727 C C . LYS A 1 95 ? -0.868 6.909 8.369 1.00 80.62 95 LYS A C 1
ATOM 729 O O . LYS A 1 95 ? 0.348 6.998 8.222 1.00 80.62 95 LYS A O 1
ATOM 734 N N . THR A 1 96 ? -1.622 6.095 7.635 1.00 79.69 96 THR A N 1
ATOM 735 C CA . THR A 1 96 ? -1.107 5.174 6.623 1.00 79.69 96 THR A CA 1
ATOM 736 C C . THR A 1 96 ? -2.147 4.925 5.535 1.00 79.69 96 THR A C 1
ATOM 738 O O . THR A 1 96 ? -3.347 5.134 5.743 1.00 79.69 96 THR A O 1
ATOM 741 N N . ASP A 1 97 ? -1.673 4.474 4.379 1.00 78.12 97 ASP A N 1
ATOM 742 C CA . ASP A 1 97 ? -2.504 4.087 3.245 1.00 78.12 97 ASP A CA 1
ATOM 743 C C . ASP A 1 97 ? -3.039 2.662 3.473 1.00 78.12 97 ASP A C 1
ATOM 745 O O . ASP A 1 97 ? -2.292 1.673 3.476 1.00 78.12 97 ASP A O 1
ATOM 749 N N . ILE A 1 98 ? -4.349 2.566 3.692 1.00 80.25 98 ILE A N 1
ATOM 750 C CA . ILE A 1 98 ? -5.059 1.314 3.973 1.00 80.25 98 ILE A CA 1
ATOM 751 C C . ILE A 1 98 ? -5.985 0.954 2.819 1.00 80.25 98 ILE A C 1
ATOM 753 O O . ILE A 1 98 ? -6.436 1.814 2.062 1.00 80.25 98 ILE A O 1
ATOM 757 N N . ALA A 1 99 ? -6.330 -0.326 2.699 1.00 80.19 99 ALA A N 1
ATOM 758 C CA . ALA A 1 99 ? -7.368 -0.728 1.759 1.00 80.19 99 ALA A CA 1
ATOM 759 C C . ALA A 1 99 ? -8.726 -0.130 2.168 1.00 80.19 99 ALA A C 1
ATOM 761 O O . ALA A 1 99 ? -9.057 -0.047 3.351 1.00 80.19 99 ALA A O 1
ATOM 762 N N . LEU A 1 100 ? -9.573 0.213 1.201 1.00 78.94 100 LEU A N 1
ATOM 763 C CA . LEU A 1 100 ? -10.930 0.699 1.447 1.00 78.94 100 LEU A CA 1
ATOM 764 C C . LEU A 1 100 ? -11.739 -0.318 2.264 1.00 78.94 100 LEU A C 1
ATOM 766 O O . LEU A 1 100 ? -12.438 0.056 3.200 1.00 78.94 100 LEU A O 1
ATOM 770 N N . GLY A 1 101 ? -11.574 -1.614 1.982 1.00 78.19 101 GLY A N 1
ATOM 771 C CA . GLY A 1 101 ? -12.185 -2.681 2.779 1.00 78.19 101 GLY A CA 1
ATOM 772 C C . GLY A 1 101 ? -11.639 -2.771 4.211 1.00 78.19 101 GLY A C 1
ATOM 773 O O . GLY A 1 101 ? -12.333 -3.227 5.112 1.00 78.19 101 GLY A O 1
ATOM 774 N N . GLU A 1 102 ? -10.407 -2.329 4.466 1.00 82.62 102 GLU A N 1
ATOM 775 C CA . GLU A 1 102 ? -9.869 -2.194 5.825 1.00 82.62 102 GLU A CA 1
ATOM 776 C C . GLU A 1 102 ? -10.470 -0.984 6.541 1.00 82.62 102 GLU A C 1
ATOM 778 O O . GLU A 1 102 ? -10.930 -1.120 7.672 1.00 82.62 102 GLU A O 1
ATOM 783 N N . CYS A 1 103 ? -10.585 0.154 5.853 1.00 85.88 103 CYS A N 1
ATOM 784 C CA . CYS A 1 103 ? -11.293 1.331 6.356 1.00 85.88 103 CYS A CA 1
ATOM 785 C C . CYS A 1 103 ? -12.741 0.994 6.758 1.00 85.88 103 CYS A C 1
ATOM 787 O O . CYS A 1 103 ? -13.152 1.283 7.881 1.00 85.88 103 CYS A O 1
ATOM 789 N N . GLN A 1 104 ? -13.477 0.295 5.886 1.00 83.69 104 GLN A N 1
ATOM 790 C CA . GLN A 1 104 ? -14.844 -0.167 6.149 1.00 83.69 104 GLN A CA 1
ATOM 791 C C . GLN A 1 104 ? -14.918 -1.140 7.330 1.00 83.69 104 GLN A C 1
ATOM 793 O O . GLN A 1 104 ? -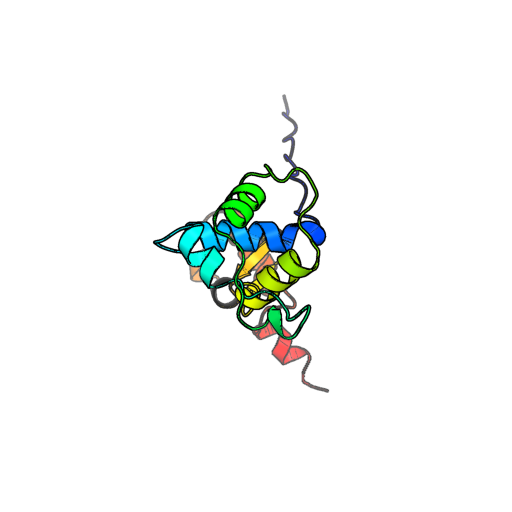15.825 -1.046 8.156 1.00 83.69 104 GLN A O 1
ATOM 798 N N . ARG A 1 105 ? -13.954 -2.064 7.446 1.00 85.25 105 ARG A N 1
ATOM 799 C CA . ARG A 1 105 ? -13.880 -2.969 8.600 1.00 85.25 105 ARG A CA 1
ATOM 800 C C . ARG A 1 105 ? -13.693 -2.191 9.893 1.00 85.25 105 ARG A C 1
ATOM 802 O O . ARG A 1 105 ? -14.400 -2.491 10.844 1.00 85.25 105 ARG A O 1
ATOM 809 N N . HIS A 1 106 ? -12.800 -1.200 9.926 1.00 87.06 106 HIS A N 1
ATOM 810 C CA . HIS A 1 106 ? -12.595 -0.357 11.105 1.00 87.06 106 HIS A CA 1
ATOM 811 C C . HIS A 1 106 ? -13.838 0.463 11.467 1.00 87.06 106 HIS A C 1
ATOM 813 O O . HIS A 1 106 ? -14.192 0.522 12.644 1.00 87.06 106 HIS A O 1
ATOM 819 N N . SER A 1 107 ? -14.536 1.043 10.484 1.00 85.69 107 SER A N 1
ATOM 820 C CA . SER A 1 107 ? -15.752 1.824 10.745 1.00 85.69 107 SER A CA 1
ATOM 821 C C . SER A 1 107 ? -16.937 0.966 11.203 1.00 85.69 107 SER A C 1
ATOM 823 O O . SER A 1 107 ? -17.796 1.458 11.926 1.00 85.69 107 SER A O 1
ATOM 825 N N . ALA A 1 108 ? -16.985 -0.310 10.808 1.00 87.06 108 ALA A N 1
ATOM 826 C CA . ALA A 1 108 ? -18.044 -1.249 11.185 1.00 87.06 108 ALA A CA 1
ATOM 827 C C . ALA A 1 108 ? -17.861 -1.884 12.578 1.00 87.06 108 ALA A C 1
ATOM 829 O O . ALA A 1 108 ? -18.736 -2.623 13.032 1.00 87.06 108 ALA A O 1
ATOM 830 N N . ILE A 1 109 ? -16.736 -1.635 13.259 1.00 87.50 109 ILE A N 1
ATOM 831 C CA . ILE A 1 109 ? -16.494 -2.182 14.596 1.00 87.50 109 ILE A CA 1
ATOM 832 C C . ILE A 1 109 ? -17.516 -1.605 15.586 1.00 87.50 109 ILE A C 1
ATOM 834 O O . ILE A 1 109 ? -17.689 -0.392 15.701 1.00 87.50 109 ILE A O 1
ATOM 838 N N . THR A 1 110 ? -18.166 -2.483 16.346 1.00 87.94 110 THR A N 1
ATOM 839 C CA . THR A 1 110 ? -19.152 -2.110 17.372 1.00 87.94 110 THR A CA 1
ATOM 840 C C . THR A 1 110 ? -18.503 -1.923 18.743 1.00 87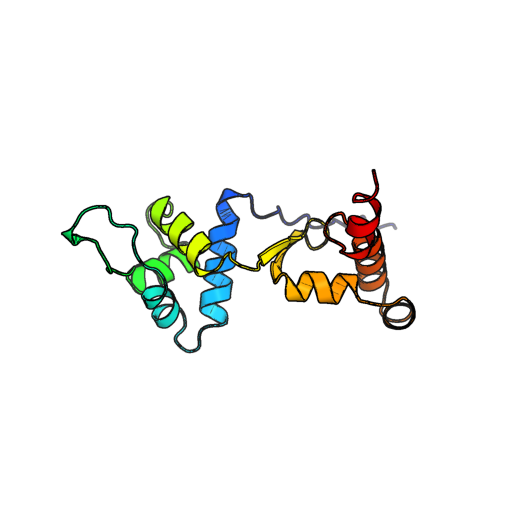.94 110 THR A C 1
ATOM 842 O O . THR A 1 110 ? -17.460 -2.511 19.034 1.00 87.94 110 THR A O 1
ATOM 845 N N . TRP A 1 111 ? -19.156 -1.166 19.633 1.00 84.75 111 TRP A N 1
ATOM 846 C CA . TRP A 1 111 ? -18.695 -0.979 21.017 1.00 84.75 111 TRP A CA 1
ATOM 847 C C . TRP A 1 111 ? -18.425 -2.308 21.742 1.00 84.75 111 TRP A C 1
ATOM 849 O O . TRP A 1 111 ? -17.378 -2.475 22.368 1.00 84.75 111 TRP A O 1
ATOM 859 N N . GLY A 1 112 ? -19.322 -3.291 21.592 1.00 86.69 112 GLY A N 1
ATOM 860 C CA . GLY A 1 112 ? -19.179 -4.611 22.216 1.00 86.69 112 GLY A CA 1
ATOM 861 C C . GLY A 1 112 ? -17.920 -5.370 21.783 1.00 86.69 112 GLY A C 1
ATOM 862 O O . GLY A 1 112 ? -17.409 -6.188 22.541 1.00 86.69 112 GLY A O 1
ATOM 863 N N . GLN A 1 113 ? -17.376 -5.067 20.602 1.00 85.75 113 GLN A N 1
ATOM 864 C CA . GLN A 1 113 ? -16.141 -5.671 20.100 1.00 85.75 113 GLN A CA 1
ATOM 865 C C . GLN A 1 113 ? -14.872 -4.966 20.599 1.00 85.75 113 GLN A C 1
ATOM 867 O O . GLN A 1 113 ? -13.801 -5.565 20.524 1.00 85.75 113 GLN A O 1
ATOM 872 N N . VAL A 1 114 ? -14.958 -3.722 21.093 1.00 90.06 114 VAL A N 1
ATOM 873 C CA . VAL A 1 114 ? -13.778 -2.933 21.511 1.00 90.06 114 VAL A CA 1
ATOM 874 C C . VAL A 1 114 ? -13.665 -2.705 23.006 1.00 90.06 114 VAL A C 1
ATOM 876 O O . VAL A 1 114 ? -12.551 -2.470 23.475 1.00 90.06 114 VAL A O 1
ATOM 879 N N . ALA A 1 115 ? -14.765 -2.831 23.752 1.00 84.06 115 ALA A N 1
ATOM 880 C CA . ALA A 1 115 ? -14.852 -2.463 25.166 1.00 84.06 115 ALA A CA 1
ATOM 881 C C . ALA A 1 115 ? -13.740 -3.060 26.055 1.00 84.06 115 ALA A C 1
ATOM 883 O O . ALA A 1 115 ? -13.324 -2.413 27.009 1.00 84.06 115 ALA A O 1
ATOM 884 N N . ASN A 1 116 ? -13.206 -4.242 25.711 1.00 84.75 116 ASN A N 1
ATOM 885 C CA . ASN A 1 116 ? -12.175 -4.945 26.491 1.00 84.75 116 ASN A CA 1
ATOM 886 C C . ASN A 1 116 ? -10.867 -5.204 25.720 1.00 84.75 116 ASN A C 1
ATOM 888 O O . ASN A 1 116 ? -10.101 -6.094 26.075 1.00 84.75 116 ASN A O 1
ATOM 892 N N . THR A 1 117 ? -10.610 -4.470 24.635 1.00 82.06 117 THR A N 1
ATOM 893 C CA . THR A 1 117 ? -9.473 -4.753 23.732 1.00 82.06 117 THR A CA 1
ATOM 894 C C . THR A 1 117 ? -8.243 -3.865 23.939 1.00 82.06 117 THR A C 1
ATOM 896 O O . THR A 1 117 ? -7.255 -4.021 23.225 1.00 82.06 117 THR A O 1
ATOM 899 N N . GLY A 1 118 ? -8.284 -2.970 24.931 1.00 86.00 118 GLY A N 1
ATOM 900 C CA . GLY A 1 118 ? -7.205 -2.033 25.256 1.00 86.00 118 GLY A CA 1
ATOM 901 C C . GLY A 1 118 ? -7.434 -0.621 24.708 1.00 86.00 118 GLY A C 1
ATOM 902 O O . GLY A 1 118 ? -8.235 -0.408 23.796 1.00 86.00 118 GLY A O 1
ATOM 903 N N . TYR A 1 119 ? -6.725 0.352 25.289 1.00 85.94 119 TYR A N 1
ATOM 904 C CA . TYR A 1 119 ? -6.915 1.780 25.012 1.00 85.94 119 TYR A CA 1
ATOM 905 C C . TYR A 1 119 ? -6.653 2.155 23.550 1.00 85.94 119 TYR A C 1
ATOM 907 O O . TYR A 1 119 ? -7.475 2.838 22.955 1.00 85.94 119 TYR A O 1
ATOM 915 N N . GLU A 1 120 ? -5.589 1.633 22.931 1.00 82.75 120 GLU A N 1
ATOM 916 C CA . GLU A 1 120 ? -5.238 1.967 21.540 1.00 82.75 120 GLU A CA 1
ATOM 917 C C . GLU A 1 120 ? -6.360 1.628 20.552 1.00 82.75 120 GLU A C 1
ATOM 919 O O . GLU A 1 120 ? -6.700 2.412 19.664 1.00 82.75 120 GLU A O 1
ATOM 924 N N . ARG A 1 121 ? -6.982 0.458 20.724 1.00 84.69 121 ARG A N 1
ATOM 925 C CA . ARG A 1 121 ? -8.071 0.011 19.853 1.00 84.69 121 ARG A CA 1
ATOM 926 C C . ARG A 1 121 ? -9.360 0.785 20.108 1.00 84.69 121 ARG A C 1
ATOM 928 O O . ARG A 1 121 ? -10.134 1.004 19.177 1.00 84.69 121 ARG A O 1
ATOM 935 N N . LEU A 1 122 ? -9.574 1.212 21.349 1.00 88.12 122 LEU A N 1
ATOM 936 C CA . LEU A 1 122 ? -10.716 2.023 21.749 1.00 88.12 122 LEU A CA 1
ATOM 937 C C . LEU A 1 122 ? -10.597 3.463 21.221 1.00 88.12 122 LEU A C 1
ATOM 939 O O . LEU A 1 122 ? -11.585 4.017 20.742 1.00 88.12 122 LEU A O 1
ATOM 943 N N . ASP A 1 123 ? -9.391 4.029 21.221 1.00 89.19 123 ASP A N 1
ATOM 944 C CA . ASP A 1 123 ? -9.100 5.349 20.654 1.00 89.19 123 ASP A CA 1
ATOM 945 C C . ASP A 1 123 ? -9.227 5.348 19.131 1.00 89.19 123 ASP A C 1
ATOM 947 O O . ASP A 1 123 ? -9.874 6.231 18.566 1.00 89.19 123 ASP A O 1
ATOM 951 N N . LEU A 1 124 ? -8.701 4.317 18.460 1.00 86.56 124 LEU A N 1
ATOM 952 C CA . LEU A 1 124 ? -8.909 4.138 17.024 1.00 86.56 124 LEU A CA 1
ATOM 953 C C . LEU A 1 124 ? -10.399 4.003 16.687 1.00 86.56 124 LEU A C 1
ATOM 955 O O . LEU A 1 124 ? -10.868 4.618 15.733 1.00 86.56 124 LEU A O 1
ATOM 959 N N . TRP A 1 125 ? -11.153 3.226 17.469 1.00 90.56 125 TRP A N 1
ATOM 960 C CA . TRP A 1 125 ? -12.592 3.077 17.269 1.00 90.56 125 TRP A CA 1
ATOM 961 C C . TRP A 1 125 ? -13.322 4.417 17.387 1.00 90.56 125 TRP A C 1
ATOM 963 O O . TRP A 1 125 ? -14.084 4.755 16.483 1.00 90.56 125 TRP A O 1
ATOM 973 N N . ARG A 1 126 ? -13.047 5.201 18.441 1.00 89.62 126 ARG A N 1
ATOM 974 C CA . ARG A 1 126 ? -13.611 6.552 18.616 1.00 89.62 126 ARG A CA 1
ATOM 975 C C . ARG A 1 126 ? -13.287 7.441 17.420 1.00 89.62 126 ARG A C 1
ATOM 977 O O . ARG A 1 126 ? -14.188 8.025 16.832 1.00 89.62 126 ARG A O 1
ATOM 984 N N . ALA A 1 127 ? -12.023 7.465 17.003 1.00 90.00 127 ALA A N 1
ATOM 985 C CA . ALA A 1 127 ? -11.589 8.236 15.846 1.00 90.00 127 ALA A CA 1
ATOM 986 C C . ALA A 1 127 ? -12.322 7.817 14.556 1.00 90.00 127 ALA A C 1
ATOM 988 O O . ALA A 1 127 ? -12.729 8.666 13.766 1.00 90.00 127 ALA A O 1
ATOM 989 N N . CYS A 1 128 ? -12.556 6.517 14.354 1.00 89.31 128 CYS A N 1
ATOM 990 C CA . CYS A 1 128 ? -13.341 6.012 13.229 1.00 89.31 128 CYS A CA 1
ATOM 991 C C . CYS A 1 128 ? -14.826 6.404 13.298 1.00 89.31 128 CYS A C 1
ATOM 993 O O . CYS A 1 128 ? -15.423 6.614 12.242 1.00 89.31 128 CYS A O 1
ATOM 995 N N . GLN A 1 129 ? -15.424 6.528 14.489 1.00 88.31 129 GLN A N 1
ATOM 996 C CA . GLN A 1 129 ? -16.817 6.976 14.628 1.00 88.31 129 GLN A CA 1
ATOM 997 C C . GLN A 1 129 ? -17.010 8.421 14.165 1.00 88.31 129 GLN A C 1
ATOM 999 O O . GLN A 1 129 ? -18.025 8.701 13.543 1.00 88.31 129 GLN A O 1
ATOM 1004 N N . ASP A 1 130 ? -16.019 9.297 14.349 1.00 85.38 130 ASP A N 1
ATOM 1005 C CA . ASP A 1 130 ? -16.089 10.709 13.931 1.00 85.38 130 ASP A CA 1
ATOM 1006 C C . ASP A 1 130 ? -15.466 10.971 12.544 1.00 85.38 130 ASP A C 1
ATOM 1008 O O . ASP A 1 130 ? -15.439 12.098 12.043 1.00 85.38 130 ASP A O 1
ATOM 1012 N N . CYS A 1 131 ? -14.948 9.931 11.890 1.00 86.00 131 CYS A N 1
ATOM 1013 C CA . CYS A 1 131 ? -14.202 10.071 10.646 1.00 86.00 131 CYS A CA 1
ATOM 1014 C C . CYS A 1 131 ? -15.102 10.487 9.469 1.00 86.00 131 CYS A C 1
ATOM 1016 O O . CYS A 1 131 ? -16.171 9.916 9.247 1.00 86.00 131 CYS A O 1
ATOM 1018 N N . LEU A 1 132 ? -14.623 11.415 8.631 1.00 82.44 132 LEU A N 1
ATOM 1019 C CA . LEU A 1 132 ? -15.299 11.836 7.391 1.00 82.44 132 LEU A CA 1
ATOM 1020 C C . LEU A 1 132 ? -15.434 10.700 6.363 1.00 82.44 132 LEU A C 1
ATOM 1022 O O . LEU A 1 132 ? -16.337 10.710 5.527 1.00 82.44 132 LEU A O 1
ATOM 1026 N N . HIS A 1 133 ? -14.542 9.713 6.423 1.00 78.06 133 HIS A N 1
ATOM 1027 C CA . HIS A 1 133 ? -14.584 8.542 5.552 1.00 78.06 133 HIS A CA 1
ATOM 1028 C C . HIS A 1 133 ? -15.524 7.443 6.063 1.00 78.06 133 HIS A C 1
ATOM 1030 O O . HIS A 1 133 ? -15.753 6.474 5.344 1.00 78.06 133 HIS A O 1
ATOM 1036 N N . ASN A 1 134 ? -16.097 7.587 7.263 1.00 82.25 134 ASN A N 1
ATOM 1037 C CA . ASN A 1 134 ? -17.056 6.626 7.793 1.00 82.25 134 ASN A CA 1
ATOM 1038 C C . ASN A 1 134 ? -18.398 6.745 7.039 1.00 82.25 134 ASN A C 1
ATOM 1040 O O . ASN A 1 134 ? -19.002 7.824 7.056 1.00 82.25 134 ASN A O 1
ATOM 1044 N N . PRO A 1 135 ? -18.908 5.662 6.419 1.00 74.19 135 PRO A N 1
ATOM 1045 C CA . PRO A 1 135 ? -20.187 5.677 5.710 1.00 74.19 135 PRO A CA 1
ATOM 1046 C C . PRO A 1 135 ? -21.361 6.188 6.557 1.00 74.19 135 PRO A C 1
ATO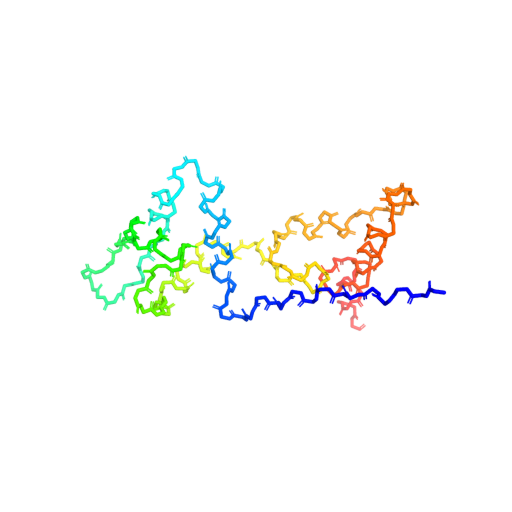M 1048 O O . PRO A 1 135 ? -22.209 6.909 6.037 1.00 74.19 135 PRO A O 1
ATOM 1051 N N . ALA A 1 136 ? -21.378 5.888 7.863 1.00 75.56 136 ALA A N 1
ATOM 1052 C CA . ALA A 1 136 ? -22.425 6.342 8.784 1.00 75.56 136 ALA A CA 1
ATOM 1053 C C . ALA A 1 136 ? -22.496 7.878 8.902 1.00 75.56 136 ALA A C 1
ATOM 1055 O O . ALA A 1 136 ? -23.570 8.447 9.106 1.00 75.56 136 ALA A O 1
ATOM 1056 N N . ASN A 1 137 ? -21.365 8.561 8.702 1.00 74.62 137 ASN A N 1
ATOM 1057 C CA . ASN A 1 137 ? -21.275 10.020 8.741 1.00 74.62 137 ASN A CA 1
ATOM 1058 C C . ASN A 1 137 ? -21.557 10.666 7.382 1.00 74.62 137 ASN A C 1
ATOM 1060 O O . ASN A 1 137 ? -21.942 11.834 7.318 1.00 74.62 137 ASN A O 1
ATOM 1064 N N . GLN A 1 138 ? -21.394 9.922 6.286 1.00 68.12 138 GLN A N 1
ATOM 1065 C CA . GLN A 1 138 ? -21.676 10.426 4.942 1.00 68.12 138 GLN A CA 1
ATOM 1066 C C . GLN A 1 138 ? -23.181 10.516 4.670 1.00 68.12 138 GLN A C 1
ATOM 1068 O O . GLN A 1 138 ? -23.628 11.475 4.041 1.00 68.12 138 GLN A O 1
ATOM 1073 N N . SER A 1 139 ? -23.983 9.602 5.226 1.00 57.47 139 SER A N 1
ATOM 1074 C CA . SER A 1 139 ? -25.450 9.648 5.126 1.00 57.47 139 SER A CA 1
ATOM 1075 C C . SER A 1 139 ? -26.080 10.899 5.753 1.00 57.47 139 SER A C 1
ATOM 1077 O O . SER A 1 139 ? -27.143 11.322 5.309 1.00 57.47 139 SER A O 1
ATOM 1079 N N . ASN A 1 140 ? -25.418 11.539 6.725 1.00 51.50 140 ASN A N 1
ATOM 1080 C CA . ASN A 1 140 ? -25.909 12.771 7.357 1.00 51.50 140 ASN A CA 1
ATOM 1081 C C . ASN A 1 140 ? -25.564 14.057 6.585 1.00 51.50 140 ASN A C 1
ATOM 1083 O O . ASN A 1 140 ? -26.168 15.090 6.852 1.00 51.50 140 ASN A O 1
ATOM 1087 N N . LYS A 1 141 ? -24.633 14.018 5.620 1.00 48.59 141 LYS A N 1
ATOM 1088 C CA . LYS A 1 141 ? -24.309 15.177 4.762 1.00 48.59 141 LYS A CA 1
ATOM 1089 C C . LYS A 1 141 ? -25.081 15.204 3.440 1.00 48.59 141 LYS A C 1
ATOM 1091 O O . LYS A 1 141 ? -25.021 16.201 2.732 1.00 48.59 141 LYS A O 1
ATOM 1096 N N . ALA A 1 142 ? -25.790 14.127 3.105 1.00 45.19 142 ALA A N 1
ATOM 1097 C CA . ALA A 1 142 ? -26.552 13.997 1.861 1.00 45.19 142 ALA A CA 1
ATOM 1098 C C . ALA A 1 142 ? -28.037 14.384 1.995 1.00 45.19 142 ALA A C 1
ATOM 1100 O O . ALA A 1 142 ? -28.806 14.177 1.056 1.00 45.19 142 ALA A O 1
ATOM 1101 N N . LYS A 1 143 ? -28.459 14.931 3.143 1.00 33.94 143 LYS A N 1
ATOM 1102 C CA . LYS A 1 143 ? -29.803 15.487 3.309 1.00 33.94 143 LYS A CA 1
ATOM 1103 C C . LYS A 1 143 ? -29.709 17.022 3.214 1.00 33.94 143 LYS A C 1
ATOM 1105 O O . LYS A 1 143 ? -29.008 17.589 4.051 1.00 33.94 143 LYS A O 1
ATOM 1110 N N . PRO A 1 144 ? -30.300 17.649 2.178 1.00 45.06 144 PRO A N 1
ATOM 1111 C CA . PRO A 1 144 ? -30.287 19.102 1.996 1.00 45.06 144 PRO A CA 1
ATOM 1112 C C . PRO A 1 144 ? -31.024 19.837 3.119 1.00 45.06 144 PRO A C 1
ATOM 1114 O O . PRO A 1 144 ? -31.925 19.222 3.739 1.00 45.06 144 PRO A O 1
#

Sequence (144 aa):
MTRPTDSVTLPLPQPDQRWLHLLKQAVRDDPRGCTGVALKLIKPPESISSVGKTYHRSYVSQAVHGLLKQPAGVLFQQAVLAAFGDGRIDCPHLKTDIALGECQRHSAITWGQVANTGYERLDLWRACQDCLHNPANQSNKAKP

Secondary structure (DSSP, 8-state):
---------PPP--GGGHHHHHHHHHHHHSTTTHHHHHHH-BPP-SSGGGTTPBPPHHHHHHHHTT--SSPPPHHHHHHHHHHH-TTEEEETTTTEEEEHHHHHHHHT--HHHHTTS-HHHHHHHHHHHT-TT-HHHHTTTS--

Foldseek 3Di:
DDDPPPPPCDDQPDPLCQLLVQLLVCQVPDPVRLQVVQQLQQQDPPDPVRHRDTHDSVVSVCSNVVNDPDPDDPRSSVSSCVRGVPQWDCDPLVSHIGGVVVLQVLLPDDCVNQVPVDDSSVVSSVCSPPDPSRPVNVVVVPDD

Radius of gyration: 19.67 Å; chains: 1; bounding box: 51×34×70 Å